Protein AF-S4NL04-F1 (afdb_monomer)

pLDDT: mean 74.0, std 16.39, range [37.47, 90.19]

Nearest PDB structures (foldseek):
  5duk-assembly1_B  TM=4.569E-01  e=6.790E+00  Thermoplasmatales archaeon SCGC AB-539-N05

Solvent-accessible surface area (backbone atoms only — not comparable to full-atom values): 6044 Å² total; per-residue (Å²): 121,83,34,65,60,49,31,43,69,58,34,32,69,69,58,45,60,58,46,63,75,56,52,72,82,74,82,78,54,95,79,76,69,72,86,61,70,88,50,56,50,38,35,51,12,50,49,46,47,33,70,73,70,69,50,57,54,85,69,52,62,73,65,59,78,56,54,31,70,58,37,50,53,50,50,52,56,38,52,77,67,53,54,55,80,79,62,91,82,67,78,72,84,73,79,84,130

Radius of gyration: 13.68 Å; Cα contacts (8 Å, |Δi|>4): 68; chains: 1; bounding box: 33×33×31 Å

Structure (mmCIF, N/CA/C/O backbone):
data_AF-S4NL04-F1
#
_entry.id   AF-S4NL04-F1
#
loop_
_atom_site.group_PDB
_atom_site.id
_atom_site.type_symbol
_atom_site.label_atom_id
_atom_site.label_alt_id
_atom_site.label_comp_id
_atom_site.label_asym_id
_atom_site.label_entity_id
_atom_site.label_seq_id
_atom_site.pdbx_PDB_ins_code
_atom_site.Cartn_x
_atom_site.Cartn_y
_atom_site.Cartn_z
_atom_site.occupancy
_atom_site.B_iso_or_equiv
_atom_site.auth_seq_id
_atom_site.auth_comp_id
_atom_site.auth_asym_id
_atom_site.auth_atom_id
_atom_site.pdbx_PDB_model_num
ATOM 1 N N . MET A 1 1 ? -1.923 -9.540 17.693 1.00 51.38 1 MET A N 1
ATOM 2 C CA . MET A 1 1 ? -1.269 -8.489 16.880 1.00 51.38 1 MET A CA 1
ATOM 3 C C . MET A 1 1 ? -2.364 -7.712 16.159 1.00 51.38 1 MET A C 1
ATOM 5 O O . MET A 1 1 ? -2.965 -8.264 15.251 1.00 51.38 1 MET A O 1
ATOM 9 N N . MET A 1 2 ? -2.692 -6.487 16.585 1.00 56.56 2 MET A N 1
ATOM 10 C CA . MET A 1 2 ? -3.838 -5.709 16.057 1.00 56.56 2 MET A CA 1
ATOM 11 C C . MET A 1 2 ? -3.736 -5.363 14.558 1.00 56.56 2 MET A C 1
ATOM 13 O O . MET A 1 2 ? -4.683 -4.868 13.958 1.00 56.56 2 MET A O 1
ATOM 17 N N . THR A 1 3 ? -2.584 -5.613 13.943 1.00 67.50 3 THR A N 1
ATOM 18 C CA . THR A 1 3 ? -2.196 -5.030 12.661 1.00 67.50 3 THR A CA 1
ATOM 19 C C . THR A 1 3 ? -2.444 -5.950 11.476 1.00 67.50 3 THR A C 1
ATOM 21 O O . THR A 1 3 ? -2.829 -5.461 10.422 1.00 67.50 3 THR A O 1
ATOM 24 N N . ALA A 1 4 ? -2.356 -7.271 11.658 1.00 70.81 4 ALA A N 1
ATOM 25 C CA . ALA A 1 4 ? -2.770 -8.237 10.637 1.00 70.81 4 ALA A CA 1
ATOM 26 C C . ALA A 1 4 ? -4.271 -8.109 10.322 1.00 70.81 4 ALA A C 1
ATOM 28 O O . ALA A 1 4 ? -4.650 -8.066 9.158 1.00 70.81 4 ALA A O 1
ATOM 29 N N . ALA A 1 5 ? -5.102 -7.923 11.354 1.00 78.75 5 ALA A N 1
ATOM 30 C CA . ALA A 1 5 ? -6.536 -7.688 11.190 1.00 78.75 5 ALA A CA 1
ATOM 31 C C . ALA A 1 5 ? -6.839 -6.361 10.468 1.00 78.75 5 ALA A C 1
ATOM 33 O O . ALA A 1 5 ? -7.784 -6.280 9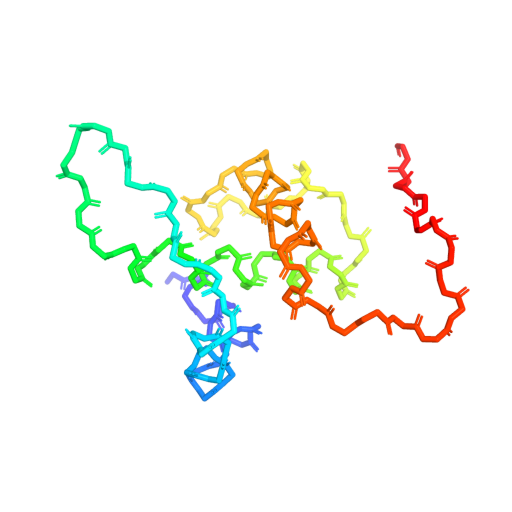.688 1.00 78.75 5 ALA A O 1
ATOM 34 N N . LEU A 1 6 ? -6.031 -5.314 10.687 1.00 81.44 6 LEU A N 1
ATOM 35 C CA . LEU A 1 6 ? -6.178 -4.043 9.970 1.00 81.44 6 LEU A CA 1
ATOM 36 C C . LEU A 1 6 ? -5.775 -4.177 8.497 1.00 81.44 6 LEU A C 1
ATOM 38 O O . LEU A 1 6 ? -6.476 -3.662 7.629 1.00 81.44 6 LEU A O 1
ATOM 42 N N . VAL A 1 7 ? -4.676 -4.883 8.216 1.00 82.00 7 VAL A N 1
ATOM 43 C CA . VAL A 1 7 ? -4.243 -5.183 6.844 1.00 82.00 7 VAL A CA 1
ATOM 44 C C . VAL A 1 7 ? -5.300 -6.006 6.119 1.00 82.00 7 VAL A C 1
ATOM 46 O O . VAL A 1 7 ? -5.642 -5.676 4.993 1.00 82.00 7 VAL A O 1
ATOM 49 N N . GLU A 1 8 ? -5.874 -7.0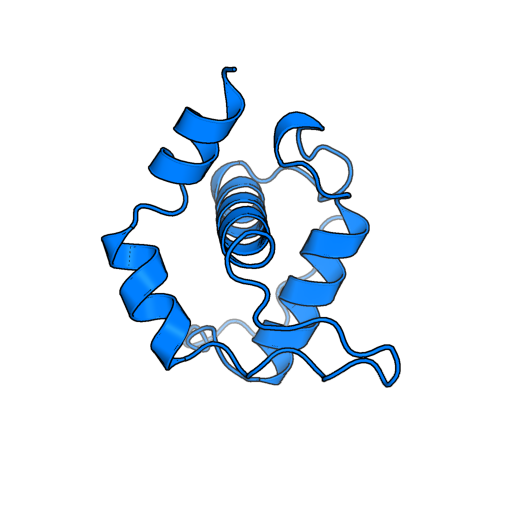16 6.766 1.00 84.50 8 GLU A N 1
ATOM 50 C CA . GLU A 1 8 ? -6.948 -7.828 6.197 1.00 84.50 8 GLU A CA 1
ATOM 51 C C . GLU A 1 8 ? -8.237 -7.029 5.974 1.00 84.50 8 GLU A C 1
ATOM 53 O O . GLU A 1 8 ? -8.901 -7.210 4.958 1.00 84.50 8 GLU A O 1
ATOM 58 N N . ARG A 1 9 ? -8.561 -6.085 6.866 1.00 86.94 9 ARG A N 1
ATOM 59 C CA . ARG A 1 9 ? -9.720 -5.199 6.699 1.00 86.94 9 ARG A CA 1
ATOM 60 C C . ARG A 1 9 ? -9.553 -4.219 5.539 1.00 86.94 9 ARG A C 1
ATOM 62 O O . ARG A 1 9 ? -10.516 -3.965 4.824 1.00 86.94 9 ARG A O 1
ATOM 69 N N . MET A 1 10 ? -8.366 -3.629 5.385 1.00 88.19 10 MET A N 1
ATOM 70 C CA . MET A 1 10 ? -8.105 -2.635 4.335 1.00 88.19 10 MET A CA 1
ATOM 71 C C . MET A 1 10 ? -7.787 -3.286 2.986 1.00 88.19 10 MET A C 1
ATOM 73 O O . MET A 1 10 ? -8.217 -2.795 1.950 1.00 88.19 10 MET A O 1
ATOM 77 N N . ALA A 1 11 ? -7.049 -4.394 2.998 1.00 85.94 11 ALA A N 1
ATOM 78 C CA . ALA A 1 11 ? -6.691 -5.196 1.836 1.00 85.94 11 ALA A CA 1
ATOM 79 C C . ALA A 1 11 ? -7.143 -6.654 2.045 1.00 85.94 11 ALA A C 1
ATOM 81 O O . ALA A 1 11 ? -6.302 -7.535 2.288 1.00 85.94 11 ALA A O 1
ATOM 82 N N . PRO A 1 12 ? -8.460 -6.935 1.961 1.00 88.25 12 PRO A N 1
ATOM 83 C CA . PRO A 1 12 ? -8.967 -8.303 2.000 1.00 88.25 12 PRO A CA 1
ATOM 84 C C . PRO A 1 12 ? -8.373 -9.125 0.854 1.00 88.25 12 PRO A C 1
ATOM 86 O O . PRO A 1 12 ? -7.971 -8.572 -0.173 1.00 88.25 12 PRO A O 1
ATOM 89 N N . GLU A 1 13 ? -8.284 -10.444 1.035 1.00 86.00 13 GLU A N 1
ATOM 90 C CA . GLU A 1 13 ? -7.594 -11.330 0.083 1.00 86.00 13 GLU A CA 1
ATOM 91 C C . GLU A 1 13 ? -8.182 -11.225 -1.333 1.00 86.00 13 GLU A C 1
ATOM 93 O O . GLU A 1 13 ? -7.432 -11.205 -2.307 1.00 86.00 13 GLU A O 1
ATOM 98 N N . ASP A 1 14 ? -9.500 -11.055 -1.457 1.00 87.88 14 ASP A N 1
ATOM 99 C CA . ASP A 1 14 ? -10.169 -10.881 -2.750 1.00 87.88 14 ASP A CA 1
ATOM 100 C C . ASP A 1 14 ? -9.746 -9.585 -3.455 1.00 87.88 14 ASP A C 1
ATOM 102 O O . ASP A 1 14 ? -9.397 -9.596 -4.638 1.00 87.88 14 ASP A O 1
ATOM 106 N N . LEU A 1 15 ? -9.703 -8.464 -2.722 1.00 88.00 15 LEU A N 1
ATOM 107 C CA . LEU A 1 15 ? -9.225 -7.185 -3.257 1.00 88.00 15 LEU A CA 1
ATOM 108 C C . LEU A 1 15 ? -7.756 -7.291 -3.659 1.00 88.00 15 LEU A C 1
ATOM 110 O O . LEU A 1 15 ? -7.367 -6.839 -4.735 1.00 88.00 15 LEU A O 1
ATOM 114 N N . TRP A 1 16 ? -6.945 -7.908 -2.803 1.00 87.81 16 TRP A N 1
ATOM 115 C CA . TRP A 1 16 ? -5.532 -8.133 -3.064 1.00 87.81 16 TRP A CA 1
ATOM 116 C C . TRP A 1 16 ? -5.315 -8.987 -4.320 1.00 87.81 16 TRP A C 1
ATOM 118 O O . TRP A 1 16 ? -4.488 -8.647 -5.164 1.00 87.81 16 TRP A O 1
ATOM 128 N N . THR A 1 17 ? -6.113 -10.038 -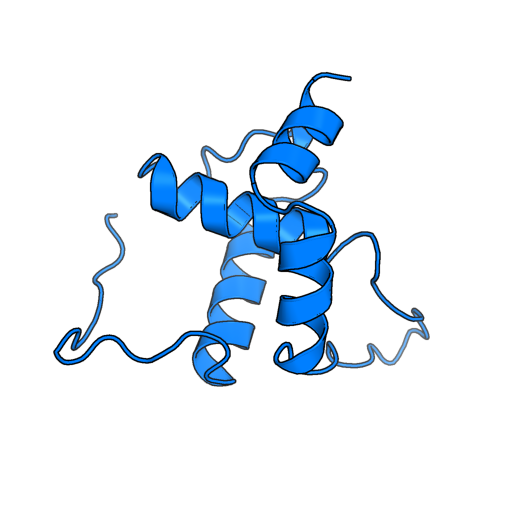4.501 1.00 87.62 17 THR A N 1
ATOM 129 C CA . THR A 1 17 ? -6.072 -10.923 -5.673 1.00 87.62 17 THR A CA 1
ATOM 130 C C . THR A 1 17 ? -6.394 -10.174 -6.967 1.00 87.62 17 THR A C 1
ATOM 132 O O . THR A 1 17 ? -5.747 -10.393 -7.993 1.00 87.62 17 THR A O 1
ATOM 135 N N . LEU A 1 18 ? -7.367 -9.261 -6.937 1.00 87.69 18 LEU A N 1
ATOM 136 C CA . LEU A 1 18 ? -7.674 -8.400 -8.082 1.00 87.69 18 LEU A CA 1
ATOM 137 C C . LEU A 1 18 ? -6.551 -7.393 -8.341 1.00 87.69 18 LEU A C 1
ATOM 139 O O . LEU A 1 18 ? -6.129 -7.214 -9.484 1.00 87.69 18 LEU A O 1
ATOM 143 N N . PHE A 1 19 ? -6.027 -6.783 -7.281 1.00 86.00 19 PHE A N 1
ATOM 144 C CA . PHE A 1 19 ? -4.954 -5.800 -7.361 1.00 86.00 19 PHE A CA 1
ATOM 145 C C . PHE A 1 19 ? -3.662 -6.383 -7.952 1.00 86.00 19 PHE A C 1
ATOM 147 O O . PHE A 1 19 ? -2.997 -5.738 -8.760 1.00 86.00 19 PHE A O 1
ATOM 154 N N . GLN A 1 20 ? -3.341 -7.641 -7.640 1.00 85.06 20 GLN A N 1
ATOM 155 C CA . GLN A 1 20 ? -2.187 -8.347 -8.208 1.00 85.06 20 GLN A CA 1
ATOM 156 C C . GLN A 1 20 ? -2.192 -8.429 -9.741 1.00 85.06 20 GLN A C 1
ATOM 158 O O . GLN A 1 20 ? -1.132 -8.597 -10.336 1.00 85.06 20 GLN A O 1
ATOM 163 N N . ARG A 1 21 ? -3.357 -8.316 -10.391 1.00 84.50 21 ARG A N 1
ATOM 164 C CA . ARG A 1 21 ? -3.467 -8.367 -11.858 1.00 84.50 21 ARG A CA 1
ATOM 165 C C . ARG A 1 21 ? -3.068 -7.060 -12.535 1.00 84.50 21 ARG A C 1
ATOM 167 O O . ARG A 1 21 ? -2.729 -7.074 -13.712 1.00 84.50 21 ARG A O 1
ATOM 174 N N . VAL A 1 22 ? -3.153 -5.949 -11.807 1.00 84.00 22 VAL A N 1
ATOM 175 C CA . VAL A 1 22 ? -2.891 -4.598 -12.324 1.00 84.00 22 VAL A CA 1
ATOM 1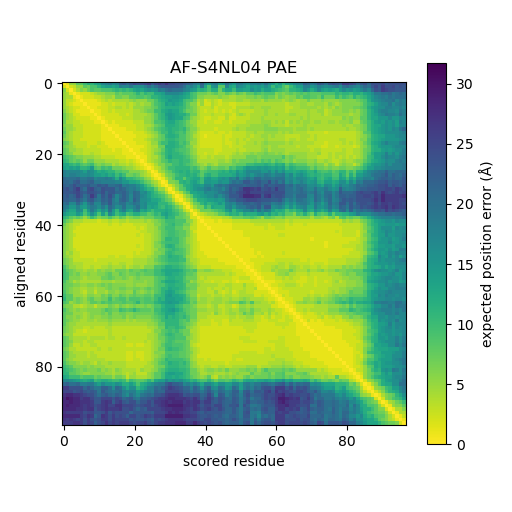76 C C . VAL A 1 22 ? -1.597 -4.008 -11.783 1.00 84.00 22 VAL A C 1
ATOM 178 O O . VAL A 1 22 ? -1.032 -3.111 -12.404 1.00 84.00 22 VAL A O 1
ATOM 181 N N . VAL A 1 23 ? -1.110 -4.500 -10.640 1.00 80.44 23 VAL A N 1
ATOM 182 C CA . VAL A 1 23 ? 0.129 -4.003 -10.052 1.00 80.44 23 VAL A CA 1
ATOM 183 C C . VAL A 1 23 ? 1.314 -4.364 -10.956 1.00 80.44 23 VAL A C 1
ATOM 185 O O . VAL A 1 23 ? 1.487 -5.536 -11.306 1.00 80.44 23 VAL A O 1
ATOM 188 N N . PRO A 1 24 ? 2.156 -3.393 -11.351 1.00 72.44 24 PRO A N 1
ATOM 189 C CA . PRO A 1 24 ? 3.354 -3.708 -12.106 1.00 72.44 24 PRO A CA 1
ATOM 190 C C . PRO A 1 24 ? 4.272 -4.587 -11.247 1.00 72.44 24 PRO A C 1
ATOM 192 O O . PRO A 1 24 ? 4.367 -4.382 -10.027 1.00 72.44 24 PRO A O 1
ATOM 195 N N . PRO A 1 25 ? 4.985 -5.549 -11.855 1.00 67.19 25 PRO A N 1
ATOM 196 C CA . PRO A 1 25 ? 5.980 -6.321 -11.135 1.00 67.19 25 PRO A CA 1
ATOM 197 C C . PRO A 1 25 ? 6.998 -5.354 -10.536 1.00 67.19 25 PRO A C 1
ATOM 199 O O . PRO A 1 25 ? 7.584 -4.519 -11.227 1.00 67.19 25 PRO A O 1
ATOM 202 N N . ALA A 1 26 ? 7.186 -5.438 -9.222 1.00 62.91 26 ALA A N 1
ATOM 203 C CA . ALA A 1 26 ? 8.119 -4.562 -8.542 1.00 62.91 26 ALA A CA 1
ATOM 204 C C . ALA A 1 26 ? 9.528 -4.733 -9.138 1.00 62.91 26 ALA A C 1
ATOM 206 O O . ALA A 1 26 ? 9.944 -5.877 -9.344 1.00 62.91 26 ALA A O 1
ATOM 207 N N . PRO A 1 27 ? 10.288 -3.641 -9.353 1.00 55.31 27 PRO A N 1
ATOM 208 C CA . PRO A 1 27 ? 11.595 -3.722 -9.985 1.00 55.31 27 PRO A CA 1
ATOM 209 C C . PRO A 1 27 ? 12.470 -4.735 -9.244 1.00 55.31 27 PRO A C 1
ATOM 211 O O . PRO A 1 27 ? 12.583 -4.724 -8.003 1.00 55.31 27 PRO A O 1
ATOM 214 N N . VAL A 1 28 ? 13.021 -5.665 -10.023 1.00 52.12 28 VAL A N 1
ATOM 215 C CA . VAL A 1 28 ? 13.957 -6.676 -9.546 1.00 52.12 28 VAL A CA 1
ATOM 216 C C . VAL A 1 28 ? 15.191 -5.911 -9.096 1.00 52.12 28 VAL A C 1
ATOM 218 O O . VAL A 1 28 ? 15.903 -5.324 -9.905 1.00 52.12 28 VAL A O 1
ATOM 2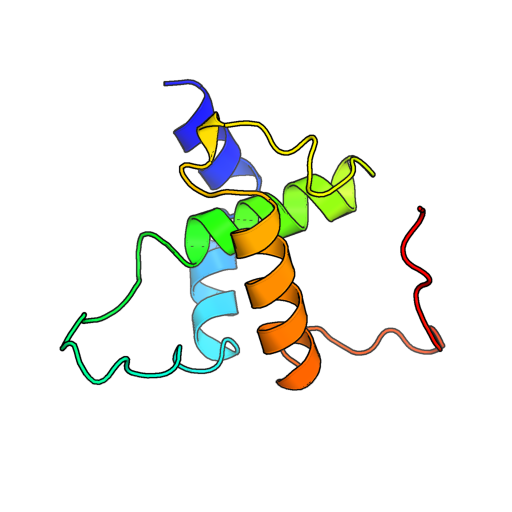21 N N . ARG A 1 29 ? 15.423 -5.847 -7.781 1.00 51.72 29 ARG A N 1
ATOM 222 C CA . ARG A 1 29 ? 16.716 -5.360 -7.297 1.00 51.72 29 ARG A CA 1
ATOM 223 C C . ARG A 1 29 ? 17.773 -6.359 -7.781 1.00 51.72 29 ARG A C 1
ATOM 225 O O . ARG A 1 29 ? 17.513 -7.558 -7.679 1.00 51.72 29 ARG A O 1
ATOM 232 N N . PRO A 1 30 ? 18.967 -5.908 -8.207 1.00 49.88 30 PRO A N 1
ATOM 233 C CA . PRO A 1 30 ? 20.067 -6.805 -8.585 1.00 49.88 30 PRO A CA 1
ATOM 234 C C . PRO A 1 30 ? 20.454 -7.791 -7.467 1.00 49.88 30 PRO A C 1
ATOM 236 O O . PRO A 1 30 ? 21.088 -8.806 -7.712 1.00 49.88 30 PRO A O 1
ATOM 239 N N . GLN A 1 31 ? 20.005 -7.534 -6.239 1.00 56.38 31 GLN A N 1
ATOM 240 C CA . GLN A 1 31 ? 20.214 -8.350 -5.049 1.00 56.38 31 GLN A CA 1
ATOM 241 C C . GLN A 1 31 ? 19.163 -9.465 -4.850 1.00 56.38 31 GLN A C 1
ATOM 243 O O . GLN A 1 31 ? 18.800 -9.760 -3.716 1.00 56.38 31 GLN A O 1
ATOM 248 N N . GLY A 1 32 ? 18.640 -10.046 -5.940 1.00 43.38 32 GLY A N 1
ATOM 249 C CA . GLY A 1 32 ? 17.966 -11.355 -5.937 1.00 43.38 32 GLY A CA 1
ATOM 250 C C . GLY A 1 32 ? 16.920 -11.572 -4.836 1.00 43.38 32 GLY A C 1
ATOM 251 O O . GLY A 1 32 ? 17.010 -12.534 -4.084 1.00 43.38 32 GLY A O 1
ATOM 252 N N . GLY A 1 33 ? 15.937 -10.680 -4.710 1.00 45.44 33 GLY A N 1
ATOM 253 C CA . GLY A 1 33 ? 14.854 -10.815 -3.730 1.00 45.44 33 GLY A CA 1
ATOM 254 C C . GLY A 1 33 ? 13.539 -11.164 -4.415 1.00 45.44 33 GLY A C 1
ATOM 255 O O . GLY A 1 33 ? 12.903 -10.275 -4.980 1.00 45.44 33 GLY A O 1
ATOM 256 N N . GLY A 1 34 ? 13.166 -12.445 -4.386 1.00 44.38 34 GLY A N 1
ATOM 257 C CA . 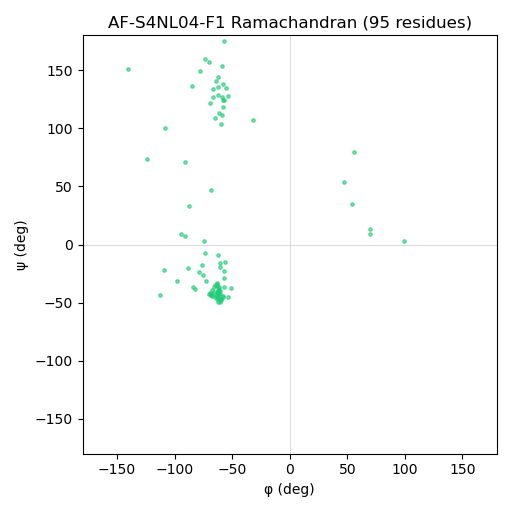GLY A 1 34 ? 11.968 -13.004 -5.016 1.00 44.38 34 GLY A CA 1
ATOM 258 C C . GLY A 1 34 ? 10.629 -12.379 -4.589 1.00 44.38 34 GLY A C 1
ATOM 259 O O . GLY A 1 34 ? 10.549 -11.510 -3.724 1.00 44.38 34 GLY A O 1
ATOM 260 N N . HIS A 1 35 ? 9.570 -12.843 -5.260 1.00 47.75 35 HIS A N 1
ATOM 261 C CA . HIS A 1 35 ? 8.184 -12.358 -5.238 1.00 47.75 35 HIS A CA 1
ATOM 262 C C . HIS A 1 35 ? 7.729 -11.763 -3.884 1.00 47.75 35 HIS A C 1
ATOM 264 O O . HIS A 1 35 ? 7.451 -12.478 -2.921 1.00 47.75 35 HIS A O 1
ATOM 270 N N . ARG A 1 36 ? 7.595 -10.428 -3.845 1.00 55.62 36 ARG A N 1
ATOM 271 C CA . ARG A 1 36 ? 7.234 -9.563 -2.699 1.00 55.62 36 ARG A CA 1
ATOM 272 C C . ARG A 1 36 ? 5.777 -9.718 -2.209 1.00 55.62 36 ARG A C 1
ATOM 274 O O . ARG A 1 36 ? 5.084 -8.732 -1.984 1.00 55.62 36 ARG A O 1
ATOM 281 N N . ARG A 1 37 ? 5.269 -10.943 -2.018 1.00 53.56 37 ARG A N 1
ATOM 282 C CA . ARG A 1 37 ? 3.849 -11.156 -1.645 1.00 53.56 37 ARG A CA 1
ATOM 283 C C . ARG A 1 37 ? 3.453 -10.557 -0.283 1.00 53.56 37 ARG A C 1
ATOM 285 O O . ARG A 1 37 ? 2.324 -10.109 -0.157 1.00 53.56 37 ARG A O 1
ATOM 292 N N . ARG A 1 38 ? 4.370 -10.523 0.696 1.00 58.31 38 ARG A N 1
ATOM 293 C CA . ARG A 1 38 ? 4.164 -9.981 2.064 1.00 58.31 38 ARG A CA 1
ATOM 294 C C . ARG A 1 38 ? 4.591 -8.516 2.252 1.00 58.31 38 ARG A C 1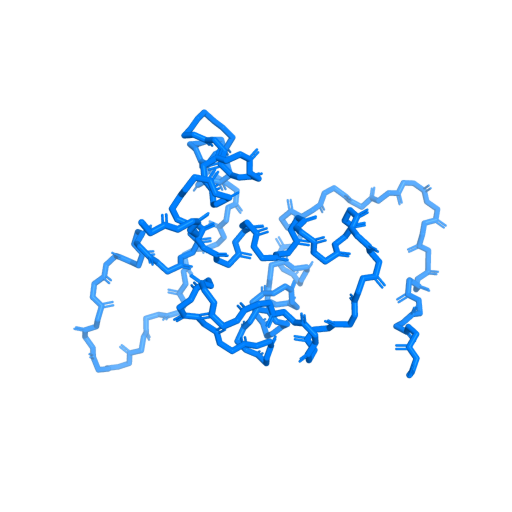
ATOM 296 O O . ARG A 1 38 ? 4.777 -8.071 3.373 1.00 58.31 38 ARG A O 1
ATOM 303 N N . GLY A 1 39 ? 4.929 -7.801 1.184 1.00 76.19 39 GLY A N 1
ATOM 304 C CA . GLY A 1 39 ? 5.252 -6.373 1.299 1.00 76.19 39 GLY A CA 1
ATOM 305 C C . GLY A 1 39 ? 4.210 -5.525 0.601 1.00 76.19 39 GLY A C 1
ATOM 306 O O . GLY A 1 39 ? 3.776 -4.497 1.108 1.00 76.19 39 GLY A O 1
ATOM 307 N N . ASP A 1 40 ? 3.806 -5.966 -0.587 1.00 81.44 40 ASP A N 1
ATOM 308 C CA . ASP A 1 40 ? 2.939 -5.174 -1.442 1.00 81.44 40 ASP A CA 1
ATOM 309 C C . ASP A 1 40 ? 1.475 -5.168 -0.933 1.00 81.44 40 ASP A C 1
ATOM 311 O O . ASP A 1 40 ? 0.778 -4.173 -1.128 1.00 81.44 40 ASP A O 1
ATOM 315 N N . ARG A 1 41 ? 1.022 -6.199 -0.195 1.00 86.06 41 ARG A N 1
ATOM 316 C CA . ARG A 1 41 ? -0.316 -6.216 0.436 1.00 86.06 41 ARG A CA 1
ATOM 317 C C . ARG A 1 41 ? -0.414 -5.214 1.586 1.00 86.06 41 ARG A C 1
ATOM 319 O O . ARG A 1 41 ? -1.398 -4.492 1.712 1.00 86.06 41 ARG A O 1
ATOM 326 N N . GLU A 1 42 ? 0.626 -5.134 2.399 1.00 87.12 42 GLU A N 1
ATOM 327 C CA . GLU A 1 42 ? 0.761 -4.208 3.516 1.00 87.12 42 GLU A CA 1
ATOM 328 C C . GLU A 1 42 ? 0.874 -2.771 3.003 1.00 87.12 42 GLU A C 1
ATOM 330 O O . GLU A 1 42 ? 0.254 -1.869 3.560 1.00 87.12 42 GLU A O 1
ATOM 335 N N . VAL A 1 43 ? 1.595 -2.564 1.897 1.00 87.94 43 VAL A N 1
ATOM 336 C CA . VAL A 1 43 ? 1.643 -1.282 1.183 1.00 87.94 43 VAL A CA 1
ATOM 337 C C . VAL A 1 43 ? 0.256 -0.887 0.674 1.00 87.94 43 VAL A C 1
ATOM 339 O O . VAL A 1 43 ? -0.152 0.254 0.881 1.00 87.94 43 VAL A O 1
ATOM 342 N N . LEU A 1 44 ? -0.487 -1.806 0.047 1.00 89.12 44 LEU A N 1
ATOM 343 C CA . LEU A 1 44 ? -1.852 -1.534 -0.409 1.00 89.12 44 LEU A CA 1
ATOM 344 C C . LEU A 1 44 ? -2.756 -1.141 0.767 1.00 89.12 44 LEU A C 1
ATOM 346 O O . LEU A 1 44 ? -3.439 -0.121 0.708 1.00 89.12 44 LEU A O 1
ATOM 350 N N . ALA A 1 45 ? -2.711 -1.906 1.858 1.00 90.19 45 ALA A N 1
ATOM 351 C CA . ALA A 1 45 ? -3.479 -1.617 3.061 1.00 90.19 45 ALA A CA 1
ATOM 352 C C . ALA A 1 45 ? -3.109 -0.258 3.680 1.00 90.19 45 ALA A C 1
ATOM 354 O O . ALA A 1 45 ? -3.994 0.483 4.106 1.00 90.19 45 ALA A O 1
ATOM 355 N N . ALA A 1 46 ? -1.821 0.092 3.696 1.00 89.12 46 ALA A N 1
ATOM 356 C CA . ALA A 1 46 ? -1.318 1.376 4.174 1.00 89.12 46 ALA A CA 1
ATOM 357 C C . ALA A 1 46 ? -1.814 2.551 3.312 1.00 89.12 46 ALA A C 1
ATOM 359 O O . ALA A 1 46 ? -2.248 3.569 3.851 1.00 89.12 46 ALA A O 1
ATOM 360 N N . ILE A 1 47 ? -1.807 2.403 1.983 1.00 89.38 47 ILE A N 1
ATOM 361 C CA . ILE A 1 47 ? -2.328 3.409 1.044 1.00 89.38 47 ILE A CA 1
ATOM 362 C C . ILE A 1 47 ? -3.834 3.606 1.247 1.00 89.38 47 ILE A C 1
ATOM 364 O O . ILE A 1 47 ? -4.290 4.743 1.359 1.00 89.38 47 ILE A O 1
ATOM 368 N N . ILE A 1 48 ? -4.600 2.516 1.352 1.00 89.44 48 ILE A N 1
ATOM 369 C CA . ILE A 1 48 ? -6.048 2.569 1.604 1.00 89.44 48 ILE A CA 1
ATOM 370 C C . ILE A 1 48 ? -6.332 3.216 2.962 1.00 89.44 48 ILE A C 1
ATOM 372 O O . ILE A 1 48 ? -7.236 4.043 3.073 1.00 89.44 48 ILE A O 1
ATOM 376 N N . PHE A 1 49 ? -5.541 2.895 3.989 1.00 88.31 49 PHE A N 1
ATOM 377 C CA . PHE A 1 49 ? -5.664 3.506 5.309 1.00 88.31 49 PHE A CA 1
ATOM 378 C C . PHE A 1 49 ? -5.453 5.021 5.253 1.00 88.31 49 PHE A C 1
ATOM 380 O O . PHE A 1 49 ? -6.291 5.760 5.762 1.00 88.31 49 PHE A O 1
ATOM 387 N N . VAL A 1 50 ? -4.381 5.489 4.610 1.00 89.12 50 VAL A N 1
ATOM 388 C CA . VAL A 1 50 ? -4.095 6.923 4.429 1.00 89.12 50 VAL A CA 1
ATOM 389 C C . VAL A 1 50 ? -5.214 7.612 3.649 1.00 89.12 50 VAL A C 1
ATOM 391 O O . VAL A 1 50 ? -5.723 8.637 4.092 1.00 89.12 50 VAL A O 1
ATOM 394 N N . ALA A 1 51 ? -5.664 7.014 2.544 1.00 88.06 51 ALA A N 1
ATOM 395 C CA . ALA A 1 51 ? -6.744 7.562 1.725 1.00 88.06 51 ALA A CA 1
ATOM 396 C C . ALA A 1 51 ? -8.085 7.647 2.477 1.00 88.06 51 ALA A C 1
ATOM 398 O O . ALA A 1 51 ? -8.838 8.595 2.279 1.00 88.06 51 ALA A O 1
ATOM 399 N N . THR A 1 52 ? -8.378 6.678 3.350 1.00 85.75 52 THR A N 1
ATOM 400 C CA . THR A 1 52 ? -9.648 6.613 4.096 1.00 85.75 52 THR A CA 1
ATOM 401 C C . THR A 1 52 ? -9.626 7.469 5.362 1.00 85.75 52 THR A C 1
ATOM 403 O O . THR A 1 52 ? -10.640 8.050 5.734 1.00 85.75 52 THR A O 1
ATOM 406 N N . SER A 1 53 ? -8.487 7.532 6.055 1.00 84.81 53 SER A N 1
ATOM 407 C CA . SER A 1 53 ? -8.347 8.274 7.317 1.00 84.81 53 SER A CA 1
ATOM 408 C C . SER A 1 53 ? -7.961 9.740 7.124 1.00 84.81 53 SER A C 1
ATOM 410 O O . SER A 1 53 ? -8.145 10.535 8.041 1.00 84.81 53 SER A O 1
ATOM 412 N N . GLY A 1 54 ? -7.399 10.098 5.964 1.00 85.81 54 GLY A N 1
ATOM 413 C CA . GLY A 1 54 ? -6.847 11.428 5.702 1.00 85.81 54 GLY A CA 1
ATOM 414 C C . GLY A 1 54 ? -5.563 11.733 6.481 1.00 85.81 54 GLY A C 1
ATOM 415 O O . GLY A 1 54 ? -5.112 12.877 6.477 1.00 85.81 54 GLY A O 1
ATOM 416 N N . CYS A 1 55 ? -4.970 10.745 7.164 1.00 85.69 55 CYS A N 1
ATOM 417 C CA . CYS A 1 55 ? -3.725 10.946 7.896 1.00 85.69 55 CYS A CA 1
ATOM 418 C C . CYS A 1 55 ? -2.545 11.143 6.939 1.00 85.69 55 CYS A C 1
ATOM 420 O O . CYS A 1 55 ? -2.548 10.668 5.804 1.00 85.69 55 CYS A O 1
ATOM 422 N N . THR A 1 56 ? -1.480 11.790 7.405 1.00 87.31 56 THR A N 1
ATOM 423 C CA . THR A 1 56 ? -0.261 11.884 6.593 1.00 87.31 56 THR A CA 1
ATOM 424 C C . THR A 1 56 ? 0.478 10.544 6.564 1.00 87.31 56 THR A C 1
ATOM 426 O O . THR A 1 56 ? 0.332 9.707 7.457 1.00 87.31 56 THR A O 1
ATOM 429 N N . TRP A 1 57 ? 1.344 10.343 5.567 1.00 87.25 57 TRP A N 1
ATOM 430 C CA . TRP A 1 57 ? 2.199 9.153 5.487 1.00 87.25 57 TRP A CA 1
ATOM 431 C C . TRP A 1 57 ? 3.085 8.973 6.730 1.00 87.25 57 TRP A C 1
ATOM 433 O O . TRP A 1 57 ? 3.410 7.849 7.091 1.00 87.25 57 TRP A O 1
ATOM 443 N N . ASN A 1 58 ? 3.466 10.060 7.410 1.00 85.12 58 ASN A N 1
ATOM 444 C CA . ASN A 1 58 ? 4.286 9.999 8.623 1.00 85.12 58 ASN A CA 1
ATOM 445 C C . ASN A 1 58 ? 3.492 9.567 9.871 1.00 85.12 58 ASN A C 1
ATOM 447 O O . ASN A 1 58 ? 4.077 9.146 10.862 1.00 85.12 58 ASN A O 1
ATOM 451 N N . GLN A 1 59 ? 2.161 9.652 9.816 1.00 84.12 59 GLN A N 1
ATOM 452 C CA . GLN A 1 59 ? 1.253 9.192 10.870 1.00 84.12 59 GLN A CA 1
ATOM 453 C C . GLN A 1 59 ? 0.816 7.737 10.683 1.00 84.12 59 GLN A C 1
ATOM 455 O O . GLN A 1 59 ? -0.059 7.252 11.403 1.00 84.12 59 GLN A O 1
ATOM 460 N N . LEU A 1 60 ? 1.410 7.029 9.720 1.00 83.25 60 LEU A N 1
ATOM 461 C CA . LEU A 1 60 ? 1.095 5.632 9.489 1.00 83.25 60 LEU A CA 1
ATOM 462 C C . LEU A 1 60 ? 1.464 4.807 10.732 1.00 83.25 60 LEU A C 1
ATOM 464 O O . LEU A 1 60 ? 2.597 4.905 11.213 1.00 83.25 60 LEU A O 1
ATOM 468 N N . PRO A 1 61 ? 0.548 3.976 11.255 1.00 80.56 61 PRO A N 1
ATOM 469 C CA . PRO A 1 61 ? 0.857 3.128 12.393 1.00 80.56 61 PRO A CA 1
ATOM 470 C C . PRO A 1 61 ? 2.086 2.246 12.105 1.00 80.56 61 PRO A C 1
ATOM 472 O O . PRO A 1 61 ? 2.130 1.592 11.060 1.00 80.56 61 PRO A O 1
ATOM 475 N N . PRO A 1 62 ? 3.051 2.117 13.038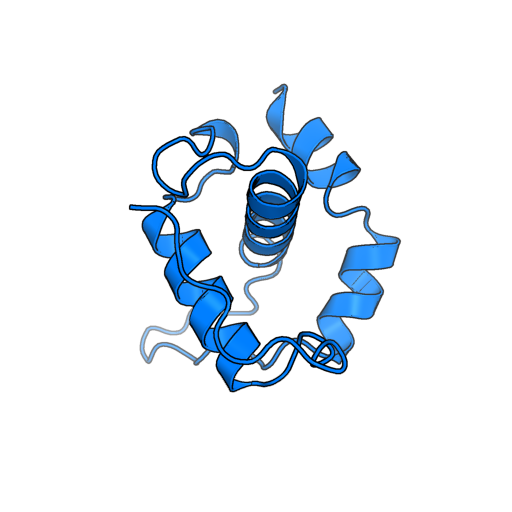 1.00 74.12 62 PRO A N 1
ATOM 476 C CA . PRO A 1 62 ? 4.235 1.262 12.849 1.00 74.12 62 PRO A CA 1
ATOM 477 C C . PRO A 1 62 ? 3.869 -0.218 12.648 1.00 74.12 62 PRO A C 1
ATOM 479 O O . PRO A 1 62 ? 4.653 -1.027 12.159 1.00 74.12 62 PRO A O 1
ATOM 482 N N . GLY A 1 63 ? 2.633 -0.564 12.992 1.00 75.88 63 GLY A N 1
ATOM 483 C CA . GLY A 1 63 ? 2.045 -1.875 12.850 1.00 75.88 63 GLY A CA 1
ATOM 484 C C . GLY A 1 63 ? 1.955 -2.454 11.437 1.00 75.88 63 GLY A C 1
ATOM 485 O O . GLY A 1 63 ? 1.839 -3.670 11.312 1.00 75.88 63 GLY A O 1
ATOM 486 N N . PHE A 1 64 ? 2.035 -1.628 10.389 1.00 74.19 64 PHE A N 1
ATOM 487 C CA . PHE A 1 64 ? 2.050 -2.099 8.997 1.00 74.19 64 PHE A CA 1
ATOM 488 C C . PHE A 1 64 ? 3.382 -2.754 8.589 1.00 74.19 64 PHE A C 1
ATOM 490 O O . PHE A 1 64 ? 3.481 -3.298 7.495 1.00 74.19 64 PHE A O 1
ATOM 497 N N . GLY A 1 65 ? 4.418 -2.703 9.439 1.00 75.44 65 GLY A N 1
ATOM 498 C CA . GLY A 1 65 ? 5.724 -3.307 9.143 1.00 75.44 65 GLY A CA 1
ATOM 499 C C . GLY A 1 65 ? 6.511 -2.585 8.042 1.00 75.44 65 GLY A C 1
ATOM 500 O O . GLY A 1 65 ? 7.497 -3.113 7.534 1.00 75.44 65 GLY A O 1
ATOM 501 N N . LEU A 1 66 ? 6.087 -1.374 7.673 1.00 80.12 66 LEU A N 1
ATOM 502 C CA . LEU A 1 66 ? 6.695 -0.532 6.649 1.00 80.12 66 LEU A CA 1
ATOM 503 C C . LEU A 1 66 ? 6.678 0.931 7.087 1.00 80.12 66 LEU A C 1
ATOM 505 O O . LEU A 1 66 ? 5.796 1.365 7.825 1.00 80.12 66 LEU A O 1
ATOM 509 N N . SER A 1 67 ? 7.656 1.703 6.617 1.00 82.88 67 SER A N 1
ATOM 510 C CA . SER A 1 67 ? 7.687 3.145 6.859 1.00 82.88 67 SER A CA 1
ATOM 511 C C . SER A 1 67 ? 6.723 3.882 5.932 1.00 82.88 67 SER A C 1
ATOM 513 O O . SER A 1 67 ? 6.546 3.494 4.774 1.00 82.88 67 SER A O 1
ATOM 515 N N . GLY A 1 68 ? 6.179 5.009 6.397 1.00 84.00 68 GLY A N 1
ATOM 516 C CA . GLY A 1 68 ? 5.373 5.913 5.571 1.00 84.00 68 GLY A CA 1
ATOM 517 C C . GLY A 1 68 ? 6.051 6.308 4.257 1.00 84.00 68 GLY A C 1
ATOM 518 O O . GLY A 1 68 ? 5.420 6.332 3.206 1.00 84.00 68 GLY A O 1
ATOM 519 N N . VAL A 1 69 ? 7.371 6.511 4.289 1.00 84.44 69 VAL A N 1
ATOM 520 C CA . VAL A 1 69 ? 8.197 6.784 3.100 1.00 84.44 69 VAL A CA 1
ATOM 521 C C . VAL A 1 69 ? 8.153 5.627 2.095 1.00 84.44 69 VAL A C 1
ATOM 523 O O . VAL A 1 69 ? 8.103 5.851 0.887 1.00 84.44 69 VAL A O 1
ATOM 526 N N . THR A 1 70 ? 8.147 4.380 2.575 1.00 84.19 70 THR A N 1
ATOM 527 C CA . THR A 1 70 ? 8.042 3.193 1.713 1.00 84.19 70 THR A CA 1
ATOM 528 C C . THR A 1 70 ? 6.661 3.098 1.071 1.00 84.19 70 THR A C 1
ATOM 530 O O . THR A 1 70 ? 6.585 2.841 -0.131 1.00 84.19 70 THR A O 1
ATOM 533 N N . ALA A 1 71 ? 5.591 3.352 1.836 1.00 86.19 71 ALA A N 1
ATOM 534 C CA . ALA A 1 71 ? 4.229 3.414 1.302 1.00 86.19 71 ALA A CA 1
ATOM 535 C C . ALA A 1 71 ? 4.091 4.507 0.237 1.00 86.19 71 ALA A C 1
ATOM 537 O O . ALA A 1 71 ? 3.595 4.235 -0.853 1.00 86.19 71 ALA A O 1
ATOM 538 N N . PHE A 1 72 ? 4.597 5.712 0.513 1.00 86.81 72 PHE A N 1
ATOM 539 C CA . PHE A 1 72 ? 4.526 6.831 -0.421 1.00 86.81 72 PHE A CA 1
ATOM 540 C C . PHE A 1 72 ? 5.294 6.557 -1.717 1.00 86.81 72 PHE A C 1
ATOM 542 O O . PHE A 1 72 ? 4.757 6.763 -2.801 1.00 86.81 72 PHE A O 1
ATOM 549 N N . ARG A 1 73 ? 6.521 6.019 -1.635 1.00 84.81 73 ARG A N 1
ATOM 550 C CA . ARG A 1 73 ? 7.295 5.670 -2.839 1.00 84.81 73 ARG A CA 1
ATOM 551 C C . ARG A 1 73 ? 6.534 4.676 -3.717 1.00 84.81 73 ARG A C 1
ATOM 553 O O . ARG A 1 73 ? 6.456 4.859 -4.925 1.00 84.81 73 ARG A O 1
ATOM 560 N N . ARG A 1 74 ? 5.935 3.656 -3.101 1.00 85.25 74 ARG A N 1
ATOM 561 C CA . ARG A 1 74 ? 5.116 2.666 -3.809 1.00 85.25 74 ARG A CA 1
ATOM 562 C C . ARG A 1 74 ? 3.846 3.254 -4.401 1.00 85.25 74 ARG A C 1
ATOM 564 O O . ARG A 1 74 ? 3.500 2.916 -5.525 1.00 85.25 74 ARG A O 1
ATOM 571 N N . PHE A 1 75 ? 3.181 4.143 -3.673 1.00 87.25 75 PHE A N 1
ATOM 572 C CA . PHE A 1 75 ? 2.025 4.865 -4.180 1.00 87.25 75 PHE A CA 1
ATOM 573 C C . PHE A 1 75 ? 2.373 5.654 -5.446 1.00 87.25 75 PHE A C 1
ATOM 575 O O . PHE A 1 75 ? 1.642 5.564 -6.431 1.00 87.25 75 PHE A O 1
ATOM 582 N N . THR A 1 76 ? 3.504 6.363 -5.454 1.00 85.94 76 THR A N 1
ATOM 583 C CA . THR A 1 76 ? 3.993 7.087 -6.635 1.00 85.94 76 THR A CA 1
ATOM 584 C C . THR A 1 76 ? 4.303 6.134 -7.790 1.00 85.94 76 THR A C 1
ATOM 586 O O . THR A 1 76 ? 3.765 6.331 -8.875 1.00 85.94 76 THR A O 1
ATOM 589 N N . GLU A 1 77 ? 5.062 5.055 -7.549 1.00 84.44 77 GLU A N 1
ATOM 590 C CA . GLU A 1 77 ? 5.368 4.024 -8.562 1.00 84.44 77 GLU A CA 1
ATOM 591 C C . GLU A 1 77 ? 4.083 3.453 -9.205 1.00 84.44 77 GLU A C 1
ATOM 593 O O . GLU A 1 77 ? 3.978 3.326 -10.424 1.00 84.44 77 GLU A O 1
ATOM 598 N N . TRP A 1 78 ? 3.070 3.128 -8.396 1.00 86.88 78 TRP A N 1
ATOM 599 C CA . TRP A 1 78 ? 1.794 2.586 -8.878 1.00 86.88 78 TRP A CA 1
ATOM 600 C C . TRP A 1 78 ? 0.927 3.632 -9.581 1.00 86.88 78 TRP A C 1
ATOM 602 O O . TRP A 1 78 ? 0.201 3.307 -10.520 1.00 86.88 78 TRP A O 1
ATOM 612 N N . THR A 1 79 ? 1.024 4.893 -9.168 1.00 85.00 79 THR A N 1
ATOM 613 C CA . THR A 1 79 ? 0.339 6.005 -9.835 1.00 85.00 79 THR A CA 1
ATOM 614 C C . THR A 1 79 ? 0.922 6.252 -11.223 1.00 85.00 79 THR A C 1
ATOM 616 O O . THR A 1 79 ? 0.170 6.387 -12.186 1.00 85.00 79 THR A O 1
ATOM 619 N N . GLU A 1 80 ? 2.249 6.242 -11.355 1.00 82.88 80 GLU A N 1
ATOM 620 C CA . GLU A 1 80 ? 2.941 6.359 -12.646 1.00 82.88 80 GLU A CA 1
ATOM 621 C C . GLU A 1 80 ? 2.605 5.190 -13.578 1.00 82.88 80 GLU A C 1
ATOM 623 O O . GLU A 1 80 ? 2.353 5.391 -14.766 1.00 82.88 80 GLU A O 1
ATOM 628 N N . ALA A 1 81 ? 2.499 3.980 -13.024 1.00 83.06 81 ALA A N 1
ATOM 629 C CA . ALA A 1 81 ? 2.057 2.791 -13.747 1.00 83.06 81 ALA A CA 1
ATOM 630 C C . ALA A 1 81 ? 0.543 2.753 -14.035 1.00 83.06 81 ALA A C 1
ATOM 632 O O . ALA A 1 81 ? 0.060 1.776 -14.603 1.00 83.06 81 ALA A O 1
ATOM 633 N N . ARG A 1 82 ? -0.210 3.801 -13.664 1.00 82.88 82 ARG A N 1
ATOM 634 C CA . ARG A 1 82 ? -1.668 3.911 -13.855 1.00 82.88 82 ARG A CA 1
ATOM 635 C C . ARG A 1 82 ? -2.455 2.737 -13.264 1.00 82.88 82 ARG A C 1
ATOM 637 O O . ARG A 1 82 ? -3.483 2.338 -13.803 1.00 82.88 82 ARG A O 1
ATOM 644 N N . VAL A 1 83 ? -1.983 2.204 -12.139 1.00 84.31 83 VAL A N 1
ATOM 645 C CA . VAL A 1 83 ? -2.682 1.149 -11.387 1.00 84.31 83 VAL A CA 1
ATOM 646 C C . VAL A 1 83 ? -4.031 1.652 -10.875 1.00 84.31 83 VAL A C 1
ATOM 648 O O . VAL A 1 83 ? -5.006 0.907 -10.800 1.00 84.31 83 VAL A O 1
ATOM 651 N N . TRP A 1 84 ? -4.096 2.937 -10.536 1.00 79.62 84 TRP A N 1
ATOM 652 C CA . TRP A 1 84 ? -5.322 3.604 -10.130 1.00 79.62 84 TRP A CA 1
ATOM 653 C C . TRP A 1 84 ? -6.084 4.085 -11.361 1.00 79.62 84 TRP A C 1
ATOM 655 O O . TRP A 1 84 ? -5.499 4.692 -12.262 1.00 79.62 84 TRP A O 1
ATOM 665 N N . ALA A 1 85 ? -7.401 3.875 -11.378 1.00 68.81 85 ALA A N 1
ATOM 666 C CA . ALA A 1 85 ? -8.255 4.534 -12.355 1.00 68.81 85 ALA A CA 1
ATOM 667 C C . ALA A 1 85 ? -8.075 6.051 -12.207 1.00 68.81 85 ALA A C 1
ATOM 669 O O . ALA A 1 85 ? -8.247 6.591 -11.113 1.00 68.81 85 ALA A O 1
ATOM 670 N N . ALA A 1 86 ? -7.710 6.734 -13.295 1.00 52.84 86 ALA A N 1
ATOM 671 C CA . ALA A 1 86 ? -7.722 8.188 -13.313 1.00 52.84 86 ALA A CA 1
ATOM 672 C C . ALA A 1 86 ? -9.156 8.634 -12.984 1.00 52.84 86 ALA A C 1
ATOM 674 O O . ALA A 1 86 ? -10.071 8.281 -13.735 1.00 52.84 86 ALA A O 1
ATOM 675 N N . PRO A 1 87 ? -9.395 9.368 -11.883 1.00 48.06 87 PRO A N 1
ATOM 676 C CA . PRO A 1 87 ? -10.720 9.909 -11.648 1.00 48.06 87 PRO A CA 1
ATOM 677 C C . PRO A 1 87 ? -11.019 10.876 -12.800 1.00 48.06 87 PRO A C 1
ATOM 679 O O . PRO A 1 87 ? -10.136 11.673 -13.147 1.00 48.06 87 PRO A O 1
ATOM 682 N N . PRO A 1 88 ? -12.219 10.855 -13.405 1.00 42.84 88 PRO A N 1
ATOM 683 C CA . PRO A 1 88 ? -12.588 11.909 -14.335 1.00 42.84 88 PRO A CA 1
ATOM 684 C C . PRO A 1 88 ? -12.520 13.247 -13.581 1.00 42.84 88 PRO A C 1
ATOM 686 O O . PRO A 1 88 ? -13.284 13.485 -12.652 1.00 42.84 88 PRO A O 1
ATOM 689 N N . GLY A 1 89 ? -11.552 14.097 -13.941 1.00 47.56 89 GLY A N 1
ATOM 690 C CA . GLY A 1 89 ? -11.456 15.478 -13.453 1.00 47.56 89 GLY A CA 1
ATOM 691 C C . GLY A 1 89 ? -10.482 15.787 -12.306 1.00 47.56 89 GLY A C 1
ATOM 692 O O . GLY A 1 89 ? -10.403 16.949 -11.920 1.00 47.56 89 GLY A O 1
ATOM 693 N N . LEU A 1 90 ? -9.683 14.848 -11.783 1.00 50.19 90 LEU A N 1
ATOM 694 C CA . LEU A 1 90 ? -8.675 15.170 -10.750 1.00 50.19 90 LEU A CA 1
ATOM 695 C C . LEU A 1 90 ? -7.313 15.522 -11.362 1.00 50.19 90 LEU A C 1
ATOM 697 O O . LEU A 1 90 ? -6.324 14.796 -11.264 1.00 50.19 90 LEU A O 1
ATOM 701 N N . GLY A 1 91 ? -7.258 16.695 -11.994 1.00 44.00 91 GLY A N 1
ATOM 702 C CA . GLY A 1 91 ? -5.994 17.380 -12.228 1.00 44.00 91 GLY A CA 1
ATOM 703 C C . GLY A 1 91 ? -5.345 17.717 -10.884 1.00 44.00 91 GLY A C 1
ATOM 704 O O . GLY A 1 91 ? -5.868 18.536 -10.140 1.00 44.00 91 GLY A O 1
ATOM 705 N N . ARG A 1 92 ? -4.199 17.089 -10.586 1.00 50.66 92 ARG A N 1
ATOM 706 C CA . ARG A 1 92 ? -3.322 17.386 -9.436 1.00 50.66 92 ARG A CA 1
ATOM 707 C C . ARG A 1 92 ? -4.037 17.322 -8.077 1.00 50.66 92 ARG A C 1
ATOM 709 O O . ARG A 1 92 ? -4.312 18.351 -7.464 1.00 50.66 92 ARG A O 1
ATOM 716 N N . ALA A 1 93 ? -4.238 16.114 -7.548 1.00 43.12 93 ALA A N 1
ATOM 717 C CA . ALA A 1 93 ? -4.449 15.952 -6.110 1.00 43.12 93 ALA A CA 1
ATOM 718 C C . ALA A 1 93 ? -3.212 16.502 -5.375 1.00 43.12 93 ALA A C 1
ATOM 720 O O . ALA A 1 93 ? -2.126 15.925 -5.411 1.00 43.12 93 ALA A O 1
ATOM 721 N N . ARG A 1 94 ? -3.360 17.696 -4.807 1.00 47.34 94 ARG A N 1
ATOM 722 C CA . ARG A 1 94 ? -2.346 18.403 -4.030 1.00 47.34 94 ARG A CA 1
ATOM 723 C C . ARG A 1 94 ? -2.160 17.642 -2.714 1.00 47.34 94 ARG A C 1
ATOM 725 O O . ARG A 1 94 ? -3.126 17.462 -1.981 1.00 47.34 94 ARG A O 1
ATOM 732 N N . CYS A 1 95 ? -0.942 17.185 -2.429 1.00 37.47 95 CYS A N 1
ATOM 733 C CA . CYS A 1 95 ? -0.592 16.651 -1.112 1.00 37.47 95 CYS A CA 1
ATOM 734 C C . CYS A 1 95 ? -0.841 17.747 -0.057 1.00 37.47 95 CYS A C 1
ATOM 736 O O . CYS A 1 95 ? -0.331 18.857 -0.254 1.00 37.47 95 CYS A O 1
ATOM 738 N N . PRO A 1 96 ? -1.603 17.504 1.026 1.00 41.19 96 PRO A N 1
ATOM 739 C CA . PRO A 1 96 ? -1.594 18.417 2.159 1.00 41.19 96 PRO A CA 1
ATOM 740 C C . PRO A 1 96 ? -0.207 18.352 2.817 1.00 41.19 96 PRO A C 1
ATOM 742 O O . PRO A 1 96 ? 0.372 17.267 2.939 1.00 41.19 96 PRO A O 1
ATOM 745 N N . GLY A 1 97 ? 0.341 19.535 3.105 1.00 38.31 97 GLY A N 1
ATOM 746 C CA . GLY A 1 97 ? 1.655 19.732 3.723 1.00 38.31 97 GLY A CA 1
ATOM 747 C C . GLY A 1 97 ? 1.671 19.481 5.221 1.00 38.31 97 GLY A C 1
ATOM 748 O O . GLY A 1 97 ? 0.584 19.274 5.804 1.00 38.31 97 GLY A O 1
#

Secondary structure (DSSP, 8-state):
-HHHHHHHHHS-HHHHHHHTTTSPPPP--TT-----HHHHHHHHHHHHHHHHH---GGG--GGGSS-HHHHHHHHHHHHHTT-SPPPTT----PPP-

Mean predicted aligned error: 9.37 Å

Organism: NCBI:txid1283301

InterPro domains:
  IPR025161 Insertion element IS402-like domain [PF13340] (13-85)
  IPR052909 Transposase_6_like [PTHR46637] (13-85)

Sequence (97 aa):
MMTAALVERMAPEDLWTLFQRVVPPAPVRPQGGGHRRRGDREVLAAIIFVATSGCTWNQLPPGFGLSGVTAFRRFTEWTEARVWA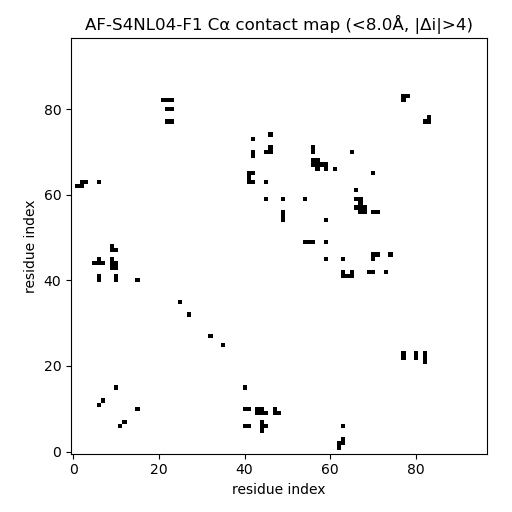APPGLGRARCPG

Foldseek 3Di:
DVQVVLLCVQQPPVNVVVLVVQQDQDDDDPPDDDDPSLQVSLLSSQVSCCVVVVDQLQPGPCSSVDGSVVSVVSVVVCVVSVSDPDDVPPDDPDDDD